Protein AF-A0A3D5QCY0-F1 (afdb_monomer)

Solvent-accessible surface area (backbone atoms only — not comparable to full-atom values): 4839 Å² total; per-residue (Å²): 107,75,65,32,50,44,58,42,54,50,50,25,62,74,74,69,38,86,81,66,83,70,86,70,83,80,81,89,70,103,68,94,83,84,86,86,83,93,79,88,84,86,64,98,60,94,76,53,72,69,57,53,52,53,52,42,56,72,36,89,94,49,78,80,64,95,85,118

Mean predicted aligned error: 3.22 Å

Sequence (68 aa):
TKEEMKMYNETKKIIGDNNVLVSATCVRVPVLTAHSESIFVETKDKISVEKAKELFSNAKGLQVMDNP

Structure (mmCIF, N/CA/C/O backbone):
data_AF-A0A3D5QCY0-F1
#
_entry.id   AF-A0A3D5QCY0-F1
#
loop_
_atom_site.group_PDB
_atom_site.id
_atom_site.type_symbol
_atom_site.label_atom_id
_atom_site.label_alt_id
_atom_site.label_comp_id
_atom_site.label_asym_id
_atom_site.label_entity_id
_atom_site.label_seq_id
_atom_site.pdbx_PDB_ins_code
_atom_site.Cartn_x
_atom_site.Cartn_y
_atom_site.Cartn_z
_atom_site.occupancy
_atom_site.B_iso_or_equiv
_atom_site.auth_seq_id
_atom_site.auth_comp_id
_atom_site.auth_asym_id
_atom_site.auth_atom_id
_atom_site.pdbx_PDB_model_num
ATOM 1 N N . THR A 1 1 ? 17.006 -2.087 -3.180 1.00 87.12 1 THR A N 1
ATOM 2 C CA . THR A 1 1 ? 17.224 -1.295 -4.417 1.00 87.12 1 THR A CA 1
ATOM 3 C C . THR A 1 1 ? 16.956 0.183 -4.142 1.00 87.12 1 THR A C 1
ATOM 5 O O . THR A 1 1 ? 16.514 0.508 -3.046 1.00 87.12 1 THR A O 1
ATOM 8 N N . LYS A 1 2 ? 17.240 1.110 -5.078 1.00 93.56 2 LYS A N 1
ATOM 9 C CA . LYS A 1 2 ? 16.945 2.547 -4.868 1.00 93.56 2 LYS A CA 1
ATOM 10 C C . LYS A 1 2 ? 15.444 2.827 -4.715 1.00 93.56 2 LYS A C 1
ATOM 12 O O . LYS A 1 2 ? 15.087 3.669 -3.903 1.00 93.56 2 LYS A O 1
ATOM 17 N N . GLU A 1 3 ? 14.589 2.118 -5.455 1.00 96.31 3 GLU A N 1
ATOM 18 C CA . G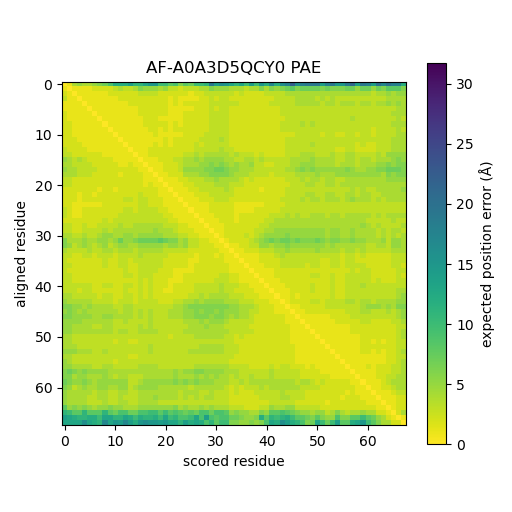LU A 1 3 ? 13.133 2.323 -5.401 1.00 96.31 3 GLU A CA 1
ATOM 19 C C . GLU A 1 3 ? 12.535 1.872 -4.060 1.00 96.31 3 GLU A C 1
ATOM 21 O O . GLU A 1 3 ? 11.779 2.618 -3.449 1.00 96.31 3 GLU A O 1
ATOM 26 N N . GLU A 1 4 ? 12.972 0.735 -3.512 1.00 96.81 4 GLU A N 1
ATOM 27 C CA . GLU A 1 4 ? 12.525 0.280 -2.182 1.00 96.81 4 GLU A CA 1
ATOM 28 C C . GLU A 1 4 ? 12.921 1.272 -1.077 1.00 96.81 4 GLU A C 1
ATOM 30 O O . GLU A 1 4 ? 12.128 1.580 -0.188 1.00 96.81 4 GLU A O 1
ATOM 35 N N . MET A 1 5 ? 14.128 1.845 -1.163 1.00 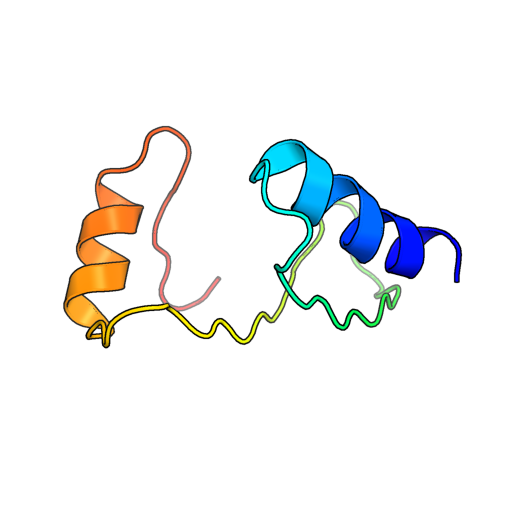96.94 5 MET A N 1
ATOM 36 C CA . MET A 1 5 ? 14.566 2.864 -0.205 1.00 96.94 5 MET A CA 1
ATOM 37 C C . MET A 1 5 ? 13.812 4.188 -0.354 1.00 96.94 5 MET A C 1
ATOM 39 O O . MET A 1 5 ? 13.654 4.896 0.641 1.00 96.94 5 MET A O 1
ATOM 43 N N . LYS A 1 6 ? 13.323 4.536 -1.554 1.00 96.56 6 LYS A N 1
ATOM 44 C CA . LYS A 1 6 ? 12.415 5.682 -1.718 1.00 96.56 6 LYS A CA 1
ATOM 45 C C . LYS A 1 6 ? 11.103 5.435 -0.987 1.00 96.56 6 LYS A C 1
ATOM 47 O O . LYS A 1 6 ? 10.691 6.308 -0.234 1.00 96.56 6 LYS A O 1
ATOM 52 N N . MET A 1 7 ? 10.504 4.249 -1.133 1.00 97.12 7 MET A N 1
ATOM 53 C CA . MET A 1 7 ? 9.275 3.901 -0.405 1.00 97.12 7 MET A CA 1
ATOM 54 C C . MET A 1 7 ? 9.473 4.035 1.108 1.00 97.12 7 MET A C 1
ATOM 56 O O . MET A 1 7 ? 8.629 4.613 1.784 1.00 97.12 7 MET A O 1
ATOM 60 N N . TYR A 1 8 ? 10.616 3.593 1.642 1.00 96.12 8 TYR A N 1
ATOM 61 C CA . TYR A 1 8 ? 10.936 3.751 3.064 1.00 96.12 8 TYR A CA 1
ATOM 62 C C . TYR A 1 8 ? 11.116 5.222 3.487 1.00 96.12 8 TYR A C 1
ATOM 64 O O . TYR A 1 8 ? 10.497 5.668 4.453 1.00 96.12 8 TYR A O 1
ATOM 72 N N . ASN A 1 9 ? 11.950 5.989 2.779 1.00 96.75 9 ASN A N 1
ATOM 73 C CA . ASN A 1 9 ? 12.306 7.354 3.185 1.00 96.75 9 ASN A CA 1
ATOM 74 C C . ASN A 1 9 ? 11.177 8.367 2.940 1.00 96.75 9 ASN A C 1
ATOM 76 O O . ASN A 1 9 ? 10.885 9.189 3.808 1.00 96.75 9 ASN A O 1
ATOM 80 N N . GLU A 1 10 ? 10.538 8.320 1.770 1.00 97.62 10 GLU A N 1
ATOM 81 C CA . GLU A 1 10 ? 9.516 9.301 1.394 1.00 97.62 10 GLU A CA 1
ATOM 82 C C . GLU A 1 10 ? 8.223 9.093 2.185 1.00 97.62 10 GLU A C 1
ATOM 84 O O . GLU A 1 10 ? 7.612 10.074 2.596 1.00 97.62 10 GLU A O 1
ATOM 89 N N . THR A 1 11 ? 7.848 7.848 2.505 1.00 96.81 11 THR A N 1
ATOM 90 C CA . THR A 1 11 ? 6.673 7.578 3.353 1.00 96.81 11 THR A CA 1
ATOM 91 C C . THR A 1 11 ? 6.809 8.249 4.720 1.00 96.81 11 THR A C 1
ATOM 93 O O . THR A 1 11 ? 5.895 8.949 5.153 1.00 96.81 11 THR A O 1
ATOM 96 N N . LYS A 1 12 ? 7.973 8.124 5.376 1.00 96.75 12 LYS A N 1
ATOM 97 C CA . LYS A 1 12 ? 8.243 8.787 6.667 1.00 96.75 12 LYS A CA 1
ATOM 98 C C . LYS A 1 12 ? 8.145 10.302 6.563 1.00 96.75 12 LYS A C 1
ATOM 100 O O . LYS A 1 12 ? 7.542 10.947 7.417 1.00 96.75 12 LYS A O 1
ATOM 105 N N . LYS A 1 13 ? 8.716 10.865 5.499 1.00 97.25 13 LYS A N 1
ATOM 106 C CA . LYS A 1 13 ? 8.711 12.307 5.248 1.00 97.25 13 LYS A CA 1
ATOM 107 C C . LYS A 1 13 ? 7.303 12.846 4.985 1.00 97.25 13 LYS A C 1
ATOM 109 O O . LYS A 1 13 ? 6.960 13.889 5.528 1.00 97.25 13 LYS A O 1
ATOM 114 N N . ILE A 1 14 ? 6.505 12.154 4.170 1.00 97.19 14 ILE A N 1
ATOM 115 C CA . ILE A 1 14 ? 5.147 12.571 3.785 1.00 97.19 14 ILE A CA 1
ATOM 116 C C . ILE A 1 14 ? 4.177 12.436 4.961 1.00 97.19 14 ILE A C 1
ATOM 118 O O . ILE A 1 14 ? 3.380 13.340 5.194 1.00 97.19 14 ILE A O 1
ATOM 122 N N . ILE A 1 15 ? 4.256 11.337 5.718 1.00 95.00 15 ILE A N 1
ATOM 123 C CA . ILE A 1 15 ? 3.428 11.135 6.917 1.00 95.00 15 ILE A CA 1
ATOM 124 C C . ILE A 1 15 ? 3.880 12.057 8.062 1.00 95.00 15 ILE A C 1
ATOM 126 O O . ILE A 1 15 ? 3.078 12.415 8.921 1.00 95.00 15 ILE A O 1
ATOM 130 N N . GLY A 1 16 ? 5.152 12.465 8.071 1.00 96.75 16 GLY A N 1
ATOM 131 C CA . GLY A 1 16 ? 5.730 13.287 9.132 1.00 96.75 16 GLY A CA 1
ATOM 132 C C . GLY A 1 16 ? 6.033 12.500 10.410 1.00 96.75 16 GLY A C 1
ATOM 133 O O . GLY A 1 16 ? 6.120 13.094 11.482 1.00 96.75 16 GLY A O 1
ATOM 134 N N . ASP A 1 17 ? 6.194 11.176 10.316 1.00 95.50 17 ASP A N 1
ATOM 135 C CA . ASP A 1 17 ? 6.473 10.292 11.452 1.00 95.50 17 ASP A CA 1
ATOM 136 C C . ASP A 1 17 ? 7.626 9.331 11.122 1.00 95.50 17 ASP A C 1
ATOM 138 O O . ASP A 1 17 ? 7.513 8.425 10.294 1.00 95.50 17 ASP A O 1
ATOM 142 N N . ASN A 1 18 ? 8.760 9.523 11.804 1.00 94.44 18 ASN A N 1
ATOM 143 C CA . ASN A 1 18 ? 9.961 8.706 11.621 1.00 94.44 18 ASN A CA 1
ATOM 144 C C . ASN A 1 18 ? 9.828 7.289 12.199 1.00 94.44 18 ASN A C 1
ATOM 146 O O . ASN A 1 18 ? 10.652 6.428 11.865 1.00 94.44 18 ASN A O 1
ATOM 150 N N . ASN A 1 19 ? 8.816 7.034 13.032 1.00 94.88 19 ASN A N 1
ATOM 151 C CA . ASN A 1 19 ? 8.576 5.730 13.647 1.00 94.88 19 ASN A CA 1
ATOM 152 C C . ASN A 1 19 ? 7.758 4.793 12.756 1.00 94.88 19 ASN A C 1
ATOM 154 O O . ASN A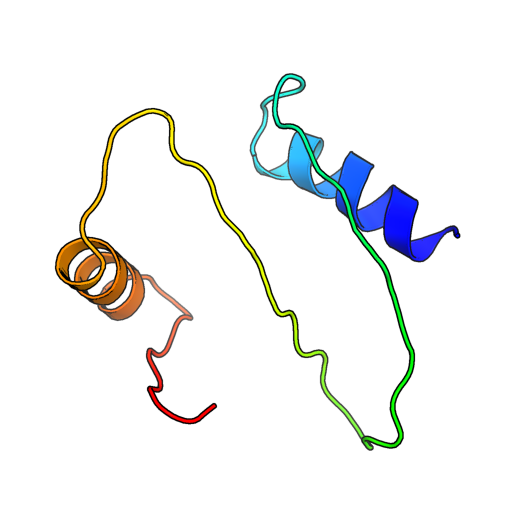 1 19 ? 7.674 3.605 13.059 1.00 94.88 19 ASN A O 1
ATOM 158 N N . VAL A 1 20 ? 7.183 5.289 11.654 1.00 95.50 20 VAL A N 1
ATOM 159 C CA . VAL A 1 20 ? 6.492 4.431 10.686 1.00 95.50 20 VAL A CA 1
ATOM 160 C C . VAL A 1 20 ? 7.482 3.403 10.143 1.00 95.50 20 VAL A C 1
ATOM 162 O O . VAL A 1 20 ? 8.578 3.742 9.689 1.00 95.50 20 VAL A O 1
ATOM 165 N N . LEU A 1 21 ? 7.103 2.130 10.211 1.00 95.94 21 LEU A N 1
ATOM 166 C CA . LEU A 1 21 ? 7.890 1.027 9.678 1.00 95.94 21 LEU A CA 1
ATOM 167 C C . LEU A 1 21 ? 7.388 0.698 8.276 1.00 95.94 21 LEU A C 1
ATOM 169 O O . LEU A 1 21 ? 6.193 0.519 8.064 1.00 95.94 21 LEU A O 1
ATOM 173 N N . VAL A 1 22 ? 8.311 0.628 7.319 1.00 96.56 22 VAL A N 1
ATOM 174 C CA . VAL A 1 22 ? 8.005 0.311 5.922 1.00 96.56 22 VAL A CA 1
ATOM 175 C C . VAL A 1 22 ? 8.940 -0.798 5.470 1.00 96.56 22 VAL A C 1
ATOM 177 O O . VAL A 1 22 ? 10.158 -0.679 5.593 1.00 96.56 22 VAL A O 1
ATOM 180 N N . SER A 1 23 ? 8.365 -1.865 4.932 1.00 96.44 23 SER A N 1
ATOM 181 C CA . SER A 1 23 ? 9.084 -2.903 4.200 1.00 96.44 23 SER A CA 1
ATOM 182 C C . SER A 1 23 ? 8.472 -2.979 2.810 1.00 96.44 23 SER A C 1
ATOM 184 O O . SER A 1 23 ? 7.262 -3.154 2.684 1.00 96.44 23 SER A O 1
ATOM 186 N N . ALA A 1 24 ? 9.288 -2.787 1.777 1.00 96.69 24 ALA A N 1
ATOM 187 C CA . ALA A 1 24 ? 8.830 -2.724 0.397 1.00 96.69 24 ALA A CA 1
ATOM 188 C C . ALA A 1 24 ? 9.665 -3.649 -0.487 1.00 96.69 24 ALA A C 1
ATOM 190 O O . ALA A 1 24 ? 10.870 -3.804 -0.288 1.00 96.69 24 ALA A O 1
ATOM 191 N N . THR A 1 25 ? 9.017 -4.225 -1.494 1.00 97.38 25 THR A N 1
ATOM 192 C CA . THR A 1 25 ? 9.670 -4.968 -2.571 1.00 97.38 25 THR A CA 1
ATOM 193 C C . THR A 1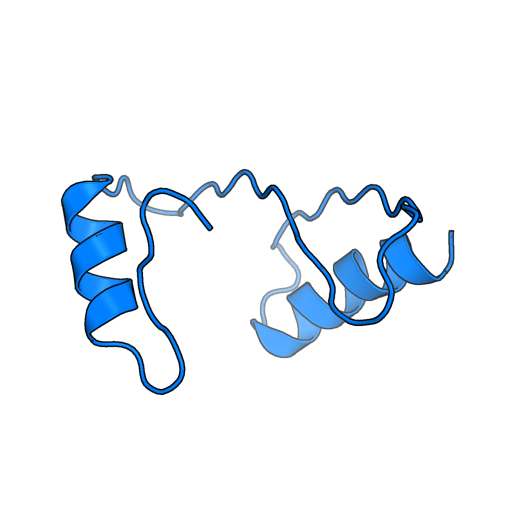 25 ? 9.169 -4.415 -3.892 1.00 97.38 25 THR A C 1
ATOM 195 O O . THR A 1 25 ? 7.966 -4.407 -4.146 1.00 97.38 25 THR A O 1
ATOM 198 N N . CYS A 1 26 ? 10.082 -3.934 -4.731 1.00 97.12 26 CYS A N 1
ATOM 199 C CA . CYS A 1 26 ? 9.721 -3.306 -6.000 1.00 97.12 26 CYS A CA 1
ATOM 200 C C . CYS A 1 26 ? 10.064 -4.237 -7.163 1.00 97.12 26 CYS A C 1
ATOM 202 O O . CYS A 1 26 ? 11.237 -4.501 -7.433 1.00 97.12 26 CYS A O 1
ATOM 204 N N . VAL A 1 27 ? 9.040 -4.697 -7.882 1.00 96.62 27 VAL A N 1
ATOM 205 C CA . VAL A 1 27 ? 9.179 -5.576 -9.051 1.00 96.62 27 VAL A CA 1
ATOM 206 C C . VAL A 1 27 ? 8.636 -4.897 -10.303 1.00 96.62 27 VAL A C 1
ATOM 208 O O . VAL A 1 27 ? 7.700 -4.103 -10.238 1.00 96.62 27 VAL A O 1
ATOM 211 N N . ARG A 1 28 ? 9.221 -5.207 -11.464 1.00 96.38 28 ARG A N 1
ATOM 212 C CA . ARG A 1 28 ? 8.720 -4.741 -12.762 1.00 96.38 28 ARG A CA 1
ATOM 213 C C . ARG A 1 28 ? 7.926 -5.859 -13.430 1.00 96.38 28 ARG A C 1
ATOM 215 O O . ARG A 1 28 ? 8.412 -6.981 -13.529 1.00 96.38 28 ARG A O 1
ATOM 222 N N . VAL A 1 29 ? 6.736 -5.525 -13.916 1.00 96.69 29 VAL A N 1
ATOM 223 C CA . VAL A 1 29 ? 5.820 -6.438 -14.615 1.00 96.69 29 VAL A CA 1
ATOM 224 C C . VAL A 1 29 ? 5.533 -5.909 -16.030 1.00 96.69 29 VAL A C 1
ATOM 226 O O . VAL A 1 29 ? 5.737 -4.715 -16.268 1.00 96.69 29 VAL A O 1
ATOM 229 N N . PRO A 1 30 ? 5.111 -6.753 -16.993 1.00 96.69 30 PRO A N 1
ATOM 230 C CA . PRO A 1 30 ? 4.909 -6.347 -18.386 1.00 96.69 30 PRO A CA 1
ATOM 231 C C . PRO A 1 30 ? 3.583 -5.589 -18.582 1.00 96.69 30 PRO A C 1
ATOM 233 O O . PRO A 1 30 ? 2.681 -6.048 -19.276 1.00 96.69 30 PRO A O 1
ATOM 236 N N . VAL A 1 31 ? 3.469 -4.415 -17.963 1.00 96.69 31 VAL A N 1
ATOM 237 C CA . VAL A 1 31 ? 2.355 -3.469 -18.132 1.00 96.69 31 VAL A CA 1
ATOM 238 C C . VAL A 1 31 ? 2.860 -2.193 -18.800 1.00 96.69 31 VAL A C 1
ATOM 240 O O . VAL A 1 31 ? 3.994 -1.775 -18.569 1.00 96.69 31 VAL A O 1
ATOM 243 N N . LEU A 1 32 ? 2.035 -1.579 -19.655 1.00 96.69 32 LEU A N 1
ATOM 244 C CA . LEU A 1 32 ? 2.454 -0.432 -20.468 1.00 96.69 32 LEU A CA 1
ATOM 245 C C . LEU A 1 32 ? 2.680 0.829 -19.623 1.00 96.69 32 LEU A C 1
ATOM 247 O O . LEU A 1 32 ? 3.691 1.512 -19.774 1.00 96.69 32 LEU A O 1
ATOM 251 N N . THR A 1 33 ? 1.718 1.183 -18.770 1.00 96.19 33 THR A N 1
ATOM 252 C CA . THR A 1 33 ? 1.739 2.418 -17.973 1.00 96.19 33 THR A CA 1
ATOM 253 C C . THR A 1 33 ? 0.793 2.274 -16.789 1.00 96.19 33 THR A C 1
ATOM 255 O O . THR A 1 33 ? -0.407 2.167 -17.001 1.00 96.19 33 THR A O 1
ATOM 258 N N . ALA A 1 34 ? 1.351 2.250 -15.580 1.00 95.00 34 ALA A N 1
ATOM 259 C CA . ALA A 1 34 ? 0.720 2.392 -14.261 1.00 95.00 34 ALA A CA 1
ATOM 260 C C . ALA A 1 34 ? 1.608 1.675 -13.235 1.00 95.00 34 ALA A C 1
ATOM 262 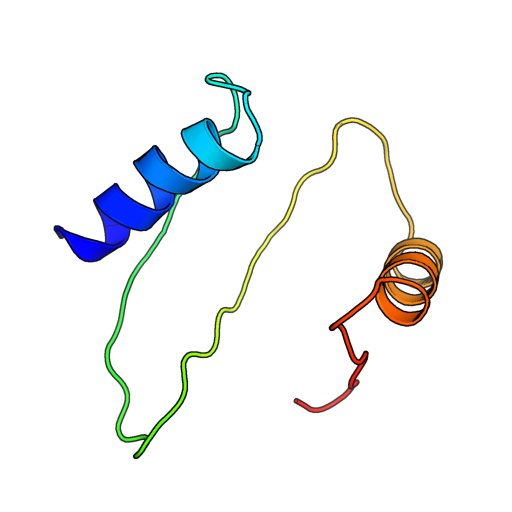O O . ALA A 1 34 ? 2.414 0.815 -13.600 1.00 95.00 34 ALA A O 1
ATOM 263 N N . HIS A 1 35 ? 1.438 2.007 -11.957 1.00 95.81 35 HIS A N 1
ATOM 264 C CA . HIS A 1 35 ? 1.932 1.194 -10.850 1.00 95.81 35 HIS A CA 1
ATOM 265 C C . HIS A 1 35 ? 0.744 0.597 -10.101 1.00 95.81 35 HIS A C 1
ATOM 267 O O . HIS A 1 35 ? -0.303 1.233 -9.983 1.00 95.81 35 HIS A O 1
ATOM 273 N N . SER A 1 36 ? 0.940 -0.606 -9.578 1.00 95.38 36 SER A N 1
ATOM 274 C CA . SER A 1 36 ? 0.004 -1.267 -8.677 1.00 95.38 36 SER A CA 1
ATOM 275 C C . SER A 1 36 ? 0.774 -1.695 -7.440 1.00 95.38 36 SER A C 1
ATOM 277 O O . SER A 1 36 ? 1.912 -2.155 -7.542 1.00 95.38 36 SER A O 1
ATOM 279 N N . GLU A 1 37 ? 0.154 -1.547 -6.277 1.00 96.19 37 GLU A N 1
ATOM 280 C CA . GLU A 1 37 ? 0.763 -1.894 -5.001 1.00 96.19 37 G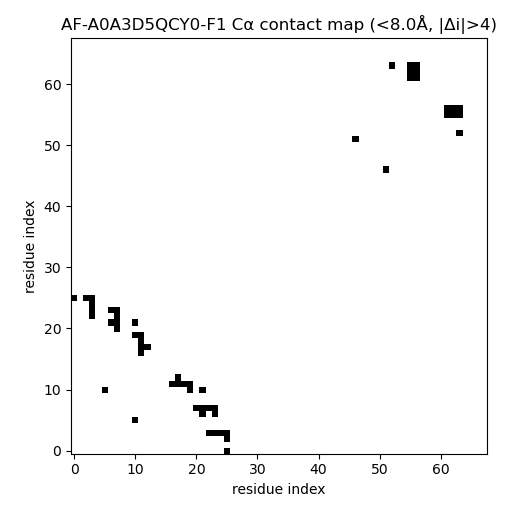LU A CA 1
ATOM 281 C C . GLU A 1 37 ? -0.193 -2.793 -4.220 1.00 96.19 37 GLU A C 1
ATOM 283 O O . GLU A 1 37 ? -1.365 -2.471 -4.042 1.00 96.19 37 GLU A O 1
ATOM 288 N N . SER A 1 38 ? 0.321 -3.929 -3.751 1.00 96.50 38 SER A N 1
ATOM 289 C CA . SER A 1 38 ? -0.353 -4.754 -2.751 1.00 96.50 38 SER A CA 1
ATOM 290 C C . SER A 1 38 ? 0.230 -4.392 -1.395 1.00 96.50 38 SER A C 1
ATOM 292 O O . SER A 1 38 ? 1.413 -4.634 -1.152 1.00 96.50 38 SER A O 1
ATOM 294 N N . ILE A 1 39 ? -0.587 -3.808 -0.521 1.00 95.81 39 ILE A N 1
ATOM 295 C CA . ILE A 1 39 ? -0.119 -3.206 0.729 1.00 95.81 39 ILE A CA 1
ATOM 296 C C . ILE A 1 39 ? -0.808 -3.878 1.913 1.00 95.81 39 ILE A C 1
ATOM 298 O O . ILE A 1 39 ? -2.032 -3.986 1.956 1.00 95.81 39 ILE A O 1
ATOM 302 N N . PHE A 1 40 ? -0.012 -4.280 2.901 1.00 95.69 40 PHE A N 1
ATOM 303 C CA . PHE A 1 40 ? -0.499 -4.607 4.236 1.00 95.69 40 PHE A CA 1
ATOM 304 C C . PHE A 1 40 ? -0.305 -3.386 5.131 1.00 95.69 40 PHE A C 1
ATOM 306 O O . PHE A 1 40 ? 0.800 -2.849 5.208 1.00 95.69 40 PHE A O 1
ATOM 313 N N . VAL A 1 41 ? -1.375 -2.941 5.787 1.00 94.31 41 VAL A N 1
ATOM 314 C CA . VAL A 1 41 ? -1.357 -1.756 6.651 1.00 94.31 41 VAL A CA 1
ATOM 315 C C . VAL A 1 41 ? -1.756 -2.157 8.060 1.00 94.31 41 VAL A C 1
ATOM 317 O O . VAL A 1 41 ? -2.797 -2.777 8.264 1.00 94.31 41 VAL A O 1
ATOM 320 N N . GLU A 1 42 ? -0.940 -1.755 9.027 1.00 95.00 42 GLU A N 1
ATOM 321 C CA . GLU A 1 42 ? -1.273 -1.800 10.446 1.00 95.00 42 GLU A CA 1
ATOM 322 C C . GLU A 1 42 ? -1.552 -0.377 10.936 1.00 95.00 42 GLU A C 1
ATOM 324 O O . GLU A 1 42 ? -0.815 0.563 10.630 1.00 95.00 42 GLU A O 1
ATOM 329 N N . THR A 1 43 ? -2.646 -0.207 11.671 1.00 94.56 43 THR A N 1
ATOM 330 C CA . THR A 1 43 ? -3.094 1.083 12.202 1.00 94.56 43 THR A CA 1
ATOM 331 C C . THR A 1 43 ? -2.898 1.139 13.714 1.00 94.56 43 THR A C 1
ATOM 333 O O . THR A 1 43 ? -2.916 0.112 14.386 1.00 94.56 43 THR A O 1
ATOM 336 N N . LYS A 1 44 ? -2.739 2.353 14.265 1.00 92.88 44 LYS A N 1
ATOM 337 C CA . LYS A 1 44 ? -2.586 2.565 15.719 1.00 92.88 44 LYS A CA 1
ATOM 338 C C . LYS A 1 44 ? -3.773 2.002 16.509 1.00 92.88 44 LYS A C 1
ATOM 340 O O . LYS A 1 44 ? -3.581 1.356 17.532 1.00 92.88 44 LYS A O 1
ATOM 345 N N . ASP A 1 45 ? -4.976 2.215 15.983 1.00 95.94 45 ASP A N 1
ATOM 346 C CA . ASP A 1 45 ? -6.228 1.684 16.513 1.00 95.94 45 ASP A CA 1
ATOM 347 C C . ASP A 1 45 ? -6.843 0.698 15.523 1.00 95.94 45 ASP A C 1
ATOM 349 O O . ASP A 1 45 ? -6.657 0.825 14.311 1.00 95.94 45 ASP A O 1
ATOM 353 N N . LYS A 1 46 ? -7.618 -0.270 16.020 1.00 96.88 46 LYS A N 1
ATOM 354 C CA . LYS A 1 46 ? -8.337 -1.209 15.151 1.00 96.88 46 LYS A CA 1
ATOM 355 C C . LYS A 1 46 ? -9.3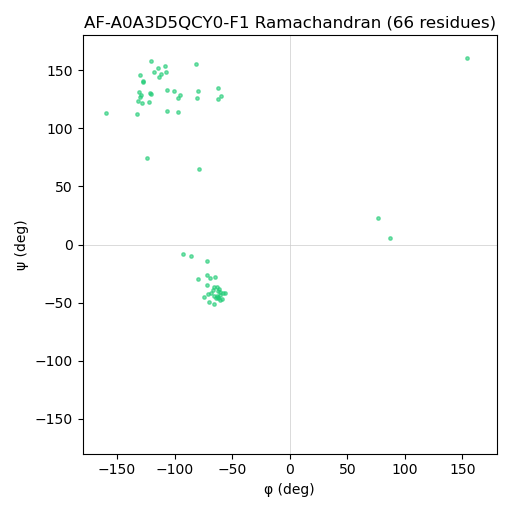39 -0.463 14.272 1.00 96.88 46 LYS A C 1
ATOM 357 O O . LYS A 1 46 ? -10.125 0.343 14.762 1.00 96.88 46 LYS A O 1
ATOM 362 N N . ILE A 1 47 ? -9.362 -0.811 12.991 1.00 97.25 47 ILE A N 1
ATOM 363 C CA . ILE A 1 47 ? -10.337 -0.319 12.019 1.00 97.25 47 ILE A CA 1
ATOM 364 C C . ILE A 1 47 ? -10.982 -1.505 11.302 1.00 97.25 47 ILE A C 1
ATOM 366 O O . ILE A 1 47 ? -10.315 -2.498 11.011 1.00 97.25 47 ILE A O 1
ATOM 370 N N . SER A 1 48 ? -12.289 -1.423 11.049 1.00 97.12 48 SER A N 1
ATOM 371 C CA . SER A 1 48 ? -12.981 -2.420 10.230 1.00 97.12 48 SER A CA 1
ATOM 372 C C . SER A 1 48 ? -12.781 -2.122 8.743 1.00 97.12 48 SER A C 1
ATOM 374 O O . SER A 1 48 ? -12.560 -0.974 8.346 1.00 97.12 48 SER A O 1
ATOM 376 N N . VAL A 1 49 ? -12.886 -3.149 7.901 1.00 94.75 49 VAL A N 1
ATOM 377 C CA . VAL A 1 49 ? -12.743 -2.994 6.445 1.00 94.75 49 VAL A CA 1
ATOM 378 C C . VAL A 1 49 ? -13.815 -2.053 5.894 1.00 94.75 49 VAL A C 1
ATOM 380 O O . VAL A 1 49 ? -13.530 -1.212 5.044 1.00 94.75 49 VAL A O 1
ATOM 383 N N . GLU A 1 50 ? -15.034 -2.137 6.421 1.00 96.44 50 GLU A N 1
ATOM 384 C CA . GLU A 1 50 ? -16.165 -1.292 6.034 1.00 96.44 50 GLU A CA 1
ATOM 385 C C . GLU A 1 50 ? -15.862 0.175 6.334 1.00 96.44 50 GLU A C 1
ATOM 387 O O . GLU A 1 50 ? -16.056 1.033 5.471 1.00 96.44 50 GLU A O 1
ATOM 392 N N . LYS A 1 51 ? -15.310 0.463 7.523 1.00 96.81 51 LYS A N 1
ATOM 393 C CA . LYS A 1 51 ? -14.955 1.834 7.889 1.00 96.81 51 LYS A CA 1
ATOM 394 C C . LYS A 1 51 ? -13.819 2.378 7.027 1.00 96.81 51 LYS A C 1
ATOM 396 O O . LYS A 1 51 ? -13.868 3.537 6.623 1.00 96.81 51 LYS A O 1
ATOM 401 N N . ALA A 1 52 ? -12.819 1.556 6.713 1.00 95.88 52 ALA A N 1
ATOM 402 C CA . ALA A 1 52 ? -11.736 1.951 5.816 1.00 95.88 52 ALA A CA 1
ATOM 403 C C . ALA A 1 52 ? -12.259 2.283 4.405 1.00 95.88 52 ALA A C 1
ATOM 405 O O . ALA A 1 52 ? -11.931 3.341 3.866 1.00 95.88 52 ALA A O 1
ATOM 406 N N . LYS A 1 53 ? -13.137 1.440 3.836 1.00 95.31 53 LYS A N 1
ATOM 407 C CA . LYS A 1 53 ? -13.774 1.690 2.529 1.00 95.31 53 LYS A CA 1
ATOM 408 C C . LYS A 1 53 ? -14.610 2.971 2.526 1.00 95.31 53 LYS A C 1
ATOM 410 O O . LYS A 1 53 ? -14.546 3.732 1.562 1.00 95.31 53 LYS A O 1
ATOM 415 N N . GLU A 1 54 ? -15.362 3.238 3.593 1.00 97.06 54 GLU A N 1
ATOM 416 C CA . GLU A 1 54 ? -16.137 4.477 3.749 1.00 97.06 54 GLU A CA 1
ATOM 417 C C . GLU A 1 54 ? -15.223 5.713 3.739 1.00 97.06 54 GLU A C 1
ATOM 419 O O . GLU A 1 54 ? -15.483 6.675 3.015 1.00 97.06 54 GLU A O 1
ATOM 424 N N . LEU A 1 55 ? -14.127 5.688 4.504 1.00 96.69 55 LEU A N 1
ATOM 425 C CA . LEU A 1 55 ? -13.168 6.794 4.557 1.00 96.69 55 LEU A CA 1
ATOM 426 C C . LEU A 1 55 ? -12.498 7.029 3.199 1.00 96.69 55 LEU A C 1
ATOM 428 O O . LEU A 1 55 ? -12.411 8.173 2.756 1.00 96.69 55 LEU A O 1
ATOM 432 N N . PHE A 1 56 ? -12.078 5.965 2.510 1.00 95.88 56 PHE A N 1
ATOM 433 C CA . PHE A 1 56 ? -11.477 6.078 1.180 1.00 95.88 56 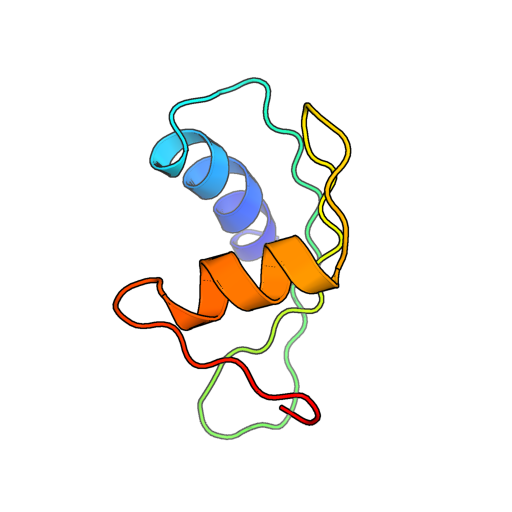PHE A CA 1
ATOM 434 C C . PHE A 1 56 ? -12.462 6.576 0.124 1.00 95.88 56 PHE A C 1
ATOM 436 O O . PHE A 1 56 ? -12.075 7.377 -0.719 1.00 95.88 56 PHE A O 1
ATOM 443 N N . SER A 1 57 ? -13.735 6.180 0.196 1.00 96.38 57 SER A N 1
ATOM 444 C CA . SER A 1 57 ? -14.768 6.653 -0.739 1.00 96.38 57 SER A CA 1
ATOM 445 C C . SER A 1 57 ? -15.042 8.155 -0.608 1.00 96.38 57 SER A C 1
ATOM 447 O O . SER A 1 57 ? -15.434 8.796 -1.578 1.00 96.38 57 SER A O 1
ATOM 449 N N . ASN A 1 58 ? -14.822 8.723 0.581 1.00 97.00 58 ASN A N 1
ATOM 450 C CA . ASN A 1 58 ? -15.005 10.150 0.856 1.00 97.00 58 ASN A CA 1
ATOM 451 C C . ASN A 1 58 ? -13.723 10.981 0.662 1.00 97.00 58 ASN A C 1
ATOM 453 O O . ASN A 1 58 ? -13.762 12.212 0.732 1.00 97.00 58 ASN A O 1
ATOM 457 N N . ALA A 1 59 ? -12.576 10.337 0.443 1.00 97.06 59 ALA A N 1
ATOM 458 C CA . ALA A 1 59 ? -11.302 11.019 0.286 1.00 97.06 59 ALA A CA 1
ATOM 459 C C . ALA A 1 59 ? -11.152 11.598 -1.128 1.00 97.06 59 ALA A C 1
ATOM 461 O O . ALA A 1 59 ? -11.352 10.927 -2.141 1.00 97.06 59 ALA A O 1
ATOM 462 N N . LYS A 1 60 ? -10.738 12.865 -1.210 1.00 97.38 60 LYS A N 1
ATOM 463 C CA . LYS A 1 60 ? -10.521 13.543 -2.491 1.00 97.38 60 LYS A CA 1
ATOM 464 C C . LYS A 1 60 ? -9.418 12.844 -3.294 1.00 97.38 60 LYS A C 1
ATOM 466 O O . LYS A 1 60 ? -8.286 12.751 -2.834 1.00 97.38 60 LYS A O 1
ATOM 471 N N . GLY A 1 61 ? -9.739 12.452 -4.526 1.00 96.12 61 GLY A N 1
ATOM 472 C CA . GLY A 1 61 ? -8.785 11.832 -5.451 1.00 96.12 61 GLY A CA 1
ATOM 473 C C . GLY A 1 61 ? -8.656 10.314 -5.311 1.00 96.12 61 GLY A C 1
ATOM 474 O O . GLY A 1 61 ? -7.821 9.735 -5.998 1.00 96.12 61 GLY A O 1
ATOM 475 N N . LEU A 1 62 ? -9.474 9.676 -4.467 1.00 96.44 62 LEU A N 1
ATOM 476 C CA . LEU A 1 62 ? -9.579 8.222 -4.383 1.0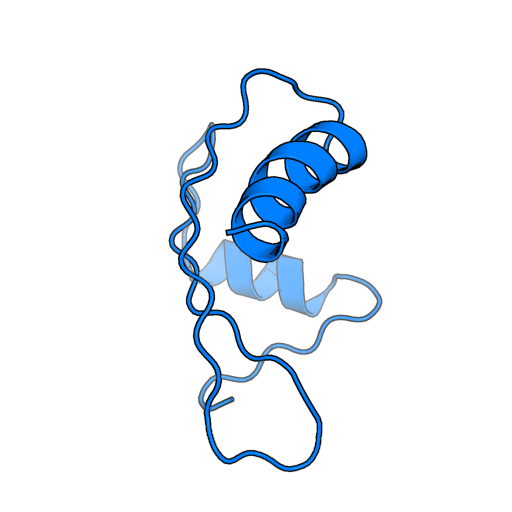0 96.44 62 LEU A CA 1
ATOM 477 C C . LEU A 1 62 ? -10.895 7.732 -4.991 1.00 96.44 62 LEU A C 1
ATOM 479 O O . LEU A 1 62 ? -11.924 8.403 -4.928 1.00 96.44 62 LEU A O 1
ATOM 483 N N . GLN A 1 63 ? -10.849 6.533 -5.564 1.00 95.44 63 GLN A N 1
ATOM 484 C CA . GLN A 1 63 ? -12.018 5.776 -5.992 1.00 95.44 63 GLN A CA 1
ATOM 485 C C . GLN A 1 63 ? -11.867 4.351 -5.465 1.00 95.44 63 GLN A C 1
ATOM 487 O O . GLN A 1 63 ? -10.870 3.688 -5.744 1.00 95.44 63 GLN A O 1
ATOM 492 N N . VAL A 1 64 ? -12.845 3.883 -4.692 1.00 95.00 64 VAL A N 1
ATOM 493 C CA . VAL A 1 64 ? -12.852 2.505 -4.191 1.00 95.00 64 VAL A CA 1
ATOM 494 C C . VAL A 1 64 ? -13.364 1.580 -5.294 1.00 95.00 64 VAL A C 1
ATOM 496 O O . VAL A 1 64 ? -14.439 1.806 -5.848 1.00 95.00 64 VAL A O 1
ATOM 499 N N . MET A 1 65 ? -12.584 0.546 -5.611 1.00 93.88 65 MET A N 1
ATOM 500 C CA . MET A 1 65 ? -12.907 -0.494 -6.589 1.00 93.88 65 MET A CA 1
ATOM 501 C C . MET A 1 65 ? -12.651 -1.866 -5.958 1.00 93.88 65 MET A C 1
ATOM 503 O O . MET A 1 65 ? -11.594 -2.074 -5.369 1.00 93.88 65 MET A O 1
ATOM 507 N N . ASP A 1 66 ? -13.603 -2.797 -6.064 1.00 89.25 66 ASP A N 1
ATOM 508 C CA . ASP A 1 66 ? -13.456 -4.136 -5.469 1.00 89.25 66 ASP A CA 1
ATOM 509 C C . ASP A 1 66 ? -12.585 -5.083 -6.315 1.00 89.25 66 ASP A C 1
ATOM 511 O O . ASP A 1 66 ? -11.907 -5.939 -5.757 1.00 89.25 66 ASP A O 1
ATOM 515 N N . ASN A 1 67 ? -12.566 -4.905 -7.642 1.00 85.06 67 ASN A N 1
ATOM 516 C CA . ASN A 1 67 ? -11.716 -5.655 -8.577 1.00 85.06 67 ASN A CA 1
ATOM 517 C C . ASN A 1 67 ? -10.863 -4.674 -9.406 1.00 85.06 67 ASN A C 1
ATOM 519 O O . ASN A 1 67 ? -11.232 -4.385 -10.549 1.00 85.06 67 ASN A O 1
ATOM 523 N N . PRO A 1 68 ? -9.818 -4.087 -8.794 1.00 75.12 68 PRO A N 1
ATOM 524 C CA . PRO A 1 68 ? -8.951 -3.089 -9.420 1.00 75.12 68 PRO A CA 1
ATOM 525 C C . PRO A 1 68 ? -7.922 -3.682 -10.393 1.00 75.12 68 PRO A C 1
ATOM 527 O O . PRO A 1 68 ? -7.584 -4.882 -10.269 1.00 75.12 68 PRO A O 1
#

Secondary structure (DSSP, 8-state):
-HHHHHHHHHHHHHHT-TT----------S-SS----------SS---HHHHHHHHHHSTT----S--

Radius of gyration: 14.3 Å; Cα contacts (8 Å, |Δi|>4): 28; chains: 1; bounding box: 33×20×37 Å

pLDDT: mean 95.42, std 3.26, range [75.12, 97.62]

InterPro domains:
  IPR012280 Semialdehyde dehydrogenase, dimerisation domain [PF02774] (1-68)

Organism: Flexistipes sinusarabici (NCBI:txid2352)

Foldseek 3Di:
DVVQVCQLPVVCVVVVHNPDDDGDDDDDDPDDDDDDDDDDDDDPDDDDPVRVQVVQCPDPPGDDDPPD